Protein AF-A0A6P7H091-F1 (afdb_monomer)

Organism: NCBI:txid50390

InterPro domains:
  IPR006693 Partial AB-hydrolase lipase domain [PF04083] (18-76)
  IPR029058 Alpha/Beta hydrolase fold [G3DSA:3.40.50.1820] (10-81)
  IPR029058 Alpha/Beta hydrolase fold [SSF53474] (8-75)

pLDDT: mean 85.29, std 12.88, range [45.81, 98.62]

Structure (mmCIF, N/CA/C/O backbone):
data_AF-A0A6P7H091-F1
#
_entry.id   AF-A0A6P7H091-F1
#
loop_
_atom_site.group_PDB
_atom_site.id
_atom_site.type_symbol
_atom_site.label_atom_id
_atom_site.label_alt_id
_atom_site.label_comp_id
_atom_site.label_asym_id
_atom_site.label_entity_id
_atom_site.label_seq_id
_atom_site.pdbx_PDB_ins_code
_atom_site.Cartn_x
_atom_site.Cartn_y
_atom_site.Cartn_z
_atom_site.occupancy
_atom_site.B_iso_or_equiv
_atom_site.auth_seq_id
_atom_site.auth_comp_id
_atom_site.auth_asym_id
_atom_site.auth_atom_id
_atom_site.pdbx_PDB_model_num
ATOM 1 N N . MET A 1 1 ? 13.044 -11.394 -20.925 1.00 47.97 1 MET A N 1
ATOM 2 C CA . MET A 1 1 ? 13.292 -9.972 -21.259 1.00 47.97 1 MET A CA 1
ATOM 3 C C . MET A 1 1 ? 14.792 -9.739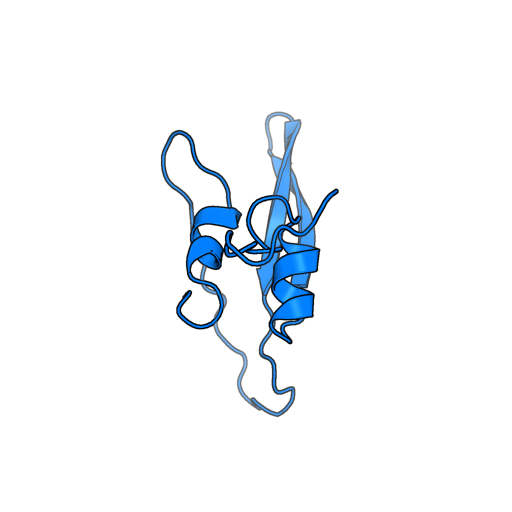 -21.368 1.00 47.97 1 MET A C 1
ATOM 5 O O . MET A 1 1 ? 15.531 -10.156 -20.485 1.00 47.97 1 MET A O 1
ATOM 9 N N . ASN A 1 2 ? 15.231 -9.168 -22.489 1.00 45.81 2 ASN A N 1
ATOM 10 C CA . ASN A 1 2 ? 16.632 -8.985 -22.867 1.00 45.81 2 ASN A CA 1
ATOM 11 C C . ASN A 1 2 ? 17.300 -7.936 -21.954 1.00 45.81 2 ASN A C 1
ATOM 13 O O . ASN A 1 2 ? 16.962 -6.756 -22.022 1.00 45.81 2 ASN A O 1
ATOM 17 N N . LYS A 1 3 ? 18.207 -8.362 -21.065 1.00 58.94 3 LYS A N 1
ATOM 18 C CA . LYS A 1 3 ? 18.951 -7.460 -20.171 1.00 58.94 3 LYS A CA 1
ATOM 19 C C . LYS A 1 3 ? 20.105 -6.814 -20.947 1.00 58.94 3 LYS A C 1
ATOM 21 O O . LYS A 1 3 ? 21.252 -7.243 -20.845 1.00 58.94 3 LYS A O 1
ATOM 26 N N . SER A 1 4 ? 19.794 -5.798 -21.750 1.00 65.06 4 SER A N 1
ATOM 27 C CA . SER A 1 4 ? 20.809 -4.928 -22.354 1.00 65.06 4 SER A CA 1
ATOM 28 C C . SER A 1 4 ? 21.679 -4.312 -21.252 1.00 65.06 4 SER A C 1
ATOM 30 O O . SER A 1 4 ? 21.160 -3.665 -20.345 1.00 65.06 4 SER A O 1
ATOM 32 N N . LYS A 1 5 ? 23.008 -4.466 -21.343 1.00 64.25 5 LYS A N 1
ATOM 33 C CA . LYS A 1 5 ? 23.988 -3.935 -20.369 1.00 64.25 5 LYS A CA 1
ATOM 34 C C . LYS A 1 5 ? 23.995 -2.397 -20.248 1.00 64.25 5 LYS A C 1
ATOM 36 O O . LYS A 1 5 ? 24.733 -1.867 -19.427 1.00 64.25 5 LYS A O 1
ATOM 41 N N . LYS A 1 6 ? 23.208 -1.682 -21.063 1.00 71.44 6 LYS A N 1
ATOM 42 C CA . LYS A 1 6 ? 23.097 -0.212 -21.073 1.00 71.44 6 LYS A CA 1
ATOM 43 C C . LYS A 1 6 ? 21.887 0.348 -20.316 1.00 71.44 6 LYS A C 1
ATOM 45 O O . LYS A 1 6 ? 21.807 1.561 -20.167 1.00 71.44 6 LYS A O 1
ATOM 50 N N . CYS A 1 7 ? 20.960 -0.486 -19.847 1.00 74.00 7 CYS A N 1
ATOM 51 C CA . CYS A 1 7 ? 19.765 -0.014 -19.147 1.00 74.00 7 CYS A CA 1
ATOM 52 C C . CYS A 1 7 ? 19.742 -0.558 -17.718 1.00 74.00 7 CYS A C 1
ATOM 54 O O . CYS A 1 7 ? 19.742 -1.771 -17.510 1.00 74.00 7 CYS A O 1
ATOM 56 N N . PHE A 1 8 ? 19.705 0.345 -16.737 1.00 79.19 8 PHE A N 1
ATOM 57 C CA . PHE A 1 8 ? 19.447 -0.020 -15.349 1.00 79.19 8 PHE A CA 1
ATOM 58 C C . PHE A 1 8 ? 18.006 -0.529 -15.233 1.00 79.19 8 PHE A C 1
ATOM 60 O O . PHE A 1 8 ? 17.057 0.189 -15.545 1.00 79.19 8 PHE A O 1
ATOM 67 N N . TYR A 1 9 ? 17.852 -1.786 -14.823 1.00 83.25 9 TYR A N 1
ATOM 68 C CA . TYR A 1 9 ? 16.555 -2.406 -14.581 1.00 83.25 9 TYR A CA 1
ATOM 69 C C . TYR A 1 9 ? 16.296 -2.440 -13.078 1.00 83.25 9 TYR A C 1
ATOM 71 O O . TYR A 1 9 ? 16.978 -3.171 -12.359 1.00 83.25 9 TYR A O 1
ATOM 79 N N . ASN A 1 10 ? 15.302 -1.676 -12.623 1.00 86.19 10 ASN A N 1
ATOM 80 C CA . ASN A 1 10 ? 14.800 -1.787 -11.261 1.00 86.19 10 ASN A CA 1
ATOM 81 C C . ASN A 1 10 ? 13.699 -2.871 -11.210 1.00 86.19 10 ASN A C 1
ATOM 83 O O . ASN A 1 10 ? 12.637 -2.668 -11.808 1.00 86.19 10 ASN A O 1
ATOM 87 N N . PRO A 1 11 ? 13.916 -4.004 -10.511 1.00 88.38 11 PRO A N 1
ATOM 88 C CA . PRO A 1 11 ? 12.906 -5.051 -10.377 1.00 88.38 11 PRO A CA 1
ATOM 89 C C . PRO A 1 11 ? 11.659 -4.611 -9.594 1.00 88.38 11 PRO A C 1
ATOM 91 O O . PRO A 1 11 ? 10.615 -5.242 -9.744 1.00 88.38 11 PRO A O 1
ATOM 94 N N . ASP A 1 12 ? 11.731 -3.544 -8.795 1.00 88.75 12 ASP A N 1
ATOM 95 C CA . ASP A 1 12 ? 10.633 -3.075 -7.942 1.00 88.75 12 ASP A CA 1
ATOM 96 C C . ASP A 1 12 ? 9.500 -2.419 -8.742 1.00 88.75 12 ASP A C 1
ATOM 98 O O . ASP A 1 12 ? 8.349 -2.481 -8.322 1.00 88.75 12 ASP A O 1
ATOM 102 N N . LEU A 1 13 ? 9.797 -1.849 -9.918 1.00 86.44 13 LEU A N 1
ATOM 103 C CA . LEU A 1 13 ? 8.859 -1.015 -10.691 1.00 86.44 13 LEU A CA 1
ATOM 104 C C . LEU A 1 13 ? 7.515 -1.697 -10.984 1.00 86.44 13 LEU A C 1
ATOM 106 O O . LEU A 1 13 ? 6.473 -1.049 -10.948 1.00 86.44 13 LEU A O 1
ATOM 110 N N . ASN A 1 14 ? 7.546 -3.002 -11.258 1.00 86.31 14 ASN A N 1
ATOM 111 C CA . ASN A 1 14 ? 6.362 -3.801 -11.586 1.00 86.31 14 ASN A CA 1
ATOM 112 C C . ASN A 1 14 ? 6.098 -4.912 -10.557 1.00 86.31 14 ASN A C 1
ATOM 114 O O . ASN A 1 14 ? 5.353 -5.843 -10.849 1.00 86.31 14 ASN A O 1
ATOM 118 N N . SER A 1 15 ? 6.735 -4.843 -9.385 1.00 89.50 15 SER A N 1
ATOM 119 C CA . SER A 1 15 ? 6.562 -5.830 -8.317 1.00 89.50 15 SER A CA 1
ATOM 120 C C . SER A 1 15 ? 5.335 -5.510 -7.458 1.00 89.50 15 SER A C 1
ATOM 122 O O . SER A 1 15 ? 4.972 -4.344 -7.265 1.00 89.50 15 SER A O 1
ATOM 124 N N . ALA A 1 16 ? 4.724 -6.544 -6.882 1.00 89.81 16 ALA A N 1
ATOM 125 C CA . ALA A 1 16 ? 3.716 -6.365 -5.838 1.00 89.81 16 ALA A CA 1
AT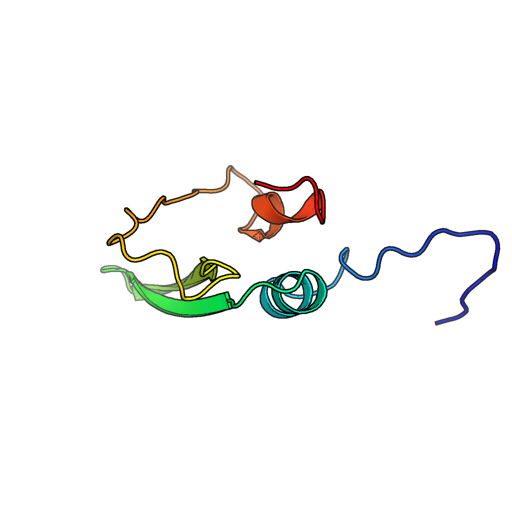OM 126 C C . ALA A 1 16 ? 4.362 -5.838 -4.534 1.00 89.81 16 ALA A C 1
ATOM 128 O O . ALA A 1 16 ? 5.541 -6.112 -4.287 1.00 89.81 16 ALA A O 1
ATOM 129 N N . PRO A 1 17 ? 3.618 -5.141 -3.648 1.00 89.94 17 PRO A N 1
AT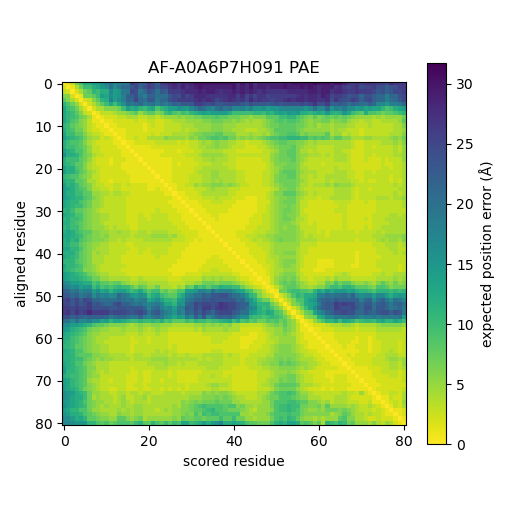OM 130 C CA . PRO A 1 17 ? 4.155 -4.663 -2.367 1.00 89.94 17 PRO A CA 1
ATOM 131 C C . PRO A 1 17 ? 4.834 -5.757 -1.530 1.00 89.94 17 PRO A C 1
ATOM 133 O O . PRO A 1 17 ? 5.878 -5.518 -0.927 1.00 89.94 17 PRO A O 1
ATOM 136 N N . SER A 1 18 ? 4.278 -6.973 -1.531 1.00 89.81 18 SER A N 1
ATOM 137 C CA . SER A 1 18 ? 4.837 -8.142 -0.840 1.00 89.81 18 SER A CA 1
ATOM 138 C C . SER A 1 18 ? 6.210 -8.542 -1.376 1.00 89.81 18 SER A C 1
ATOM 140 O O . SER A 1 18 ? 7.128 -8.789 -0.597 1.00 89.81 18 SER A O 1
ATOM 142 N N . GLU A 1 19 ? 6.383 -8.548 -2.696 1.00 91.19 19 GLU A N 1
ATOM 143 C CA . GLU A 1 19 ? 7.656 -8.866 -3.344 1.00 91.19 19 GLU A CA 1
ATOM 144 C C . GLU A 1 19 ? 8.718 -7.805 -3.053 1.00 91.19 19 GLU A C 1
ATOM 146 O O . GLU A 1 19 ? 9.866 -8.153 -2.768 1.00 91.19 19 GLU A O 1
ATOM 151 N N . ILE A 1 20 ? 8.334 -6.522 -3.082 1.00 91.31 20 ILE A N 1
ATOM 152 C CA . ILE A 1 20 ? 9.222 -5.411 -2.721 1.00 91.31 20 ILE A CA 1
ATOM 153 C C . ILE A 1 20 ? 9.655 -5.569 -1.257 1.00 91.31 20 ILE A C 1
ATOM 155 O O . ILE A 1 20 ? 10.849 -5.621 -0.965 1.00 91.31 20 ILE A O 1
ATOM 159 N N . ALA A 1 21 ? 8.710 -5.743 -0.330 1.00 89.38 21 ALA A N 1
ATOM 160 C CA . ALA A 1 21 ? 9.013 -5.893 1.092 1.00 89.38 21 ALA A CA 1
ATOM 161 C C . ALA A 1 21 ? 9.980 -7.059 1.371 1.00 89.38 21 ALA A C 1
ATOM 163 O O . ALA A 1 21 ? 10.983 -6.869 2.063 1.00 89.38 21 ALA A O 1
ATOM 164 N N . ILE A 1 22 ? 9.734 -8.234 0.777 1.00 89.44 22 ILE A N 1
ATOM 165 C CA . ILE A 1 22 ? 10.597 -9.417 0.921 1.00 89.44 22 ILE A CA 1
ATOM 166 C C . ILE A 1 22 ? 12.004 -9.138 0.382 1.00 89.44 22 ILE A C 1
ATOM 168 O O . ILE A 1 22 ? 12.990 -9.442 1.055 1.00 89.44 22 ILE A O 1
ATOM 172 N N . ARG A 1 23 ? 12.118 -8.519 -0.800 1.00 90.25 23 ARG A N 1
ATOM 173 C CA . ARG A 1 23 ? 13.406 -8.161 -1.419 1.00 90.25 23 ARG A CA 1
ATOM 174 C C . ARG A 1 23 ? 14.231 -7.218 -0.543 1.00 90.25 23 ARG A C 1
ATOM 176 O O . ARG A 1 23 ? 15.453 -7.332 -0.504 1.00 90.25 23 ARG A O 1
ATOM 183 N N . HIS A 1 24 ? 13.561 -6.337 0.195 1.00 88.69 24 HIS A N 1
ATOM 184 C CA . HIS A 1 24 ? 14.175 -5.397 1.130 1.00 88.69 24 HIS A CA 1
ATOM 185 C C . HIS A 1 24 ? 14.291 -5.934 2.571 1.00 88.69 24 HIS A C 1
ATOM 187 O O . HIS A 1 24 ? 14.718 -5.201 3.467 1.00 88.69 24 HIS A O 1
ATOM 193 N N . GLY A 1 25 ? 13.968 -7.211 2.810 1.00 88.75 25 GLY A N 1
ATOM 194 C CA . GLY A 1 25 ? 14.148 -7.897 4.094 1.00 88.75 25 GLY A CA 1
ATOM 195 C C . GLY A 1 25 ? 13.109 -7.551 5.162 1.00 88.75 25 GLY A C 1
ATOM 196 O O . GLY A 1 25 ? 13.389 -7.716 6.347 1.00 88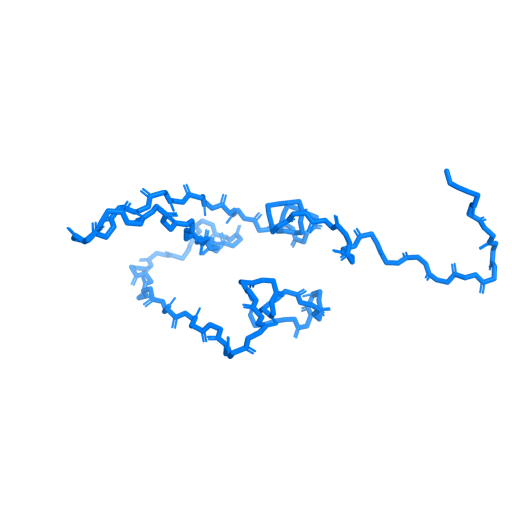.75 25 GLY A O 1
ATOM 197 N N . PHE A 1 26 ? 11.947 -7.027 4.772 1.00 87.94 26 PHE A N 1
ATOM 198 C CA . PHE A 1 26 ? 10.819 -6.765 5.665 1.00 87.94 26 PHE A CA 1
ATOM 199 C C . PHE A 1 26 ? 9.799 -7.906 5.613 1.00 87.94 26 PHE A C 1
ATOM 201 O O . PHE A 1 26 ? 9.621 -8.561 4.587 1.00 87.94 26 PHE A O 1
ATOM 208 N N . HIS A 1 27 ? 9.090 -8.117 6.722 1.00 88.62 27 HIS A N 1
ATOM 209 C CA . HIS A 1 27 ? 7.915 -8.981 6.744 1.00 88.62 27 HIS A CA 1
ATOM 210 C C . HIS A 1 27 ? 6.664 -8.134 6.496 1.00 88.62 27 HIS A C 1
ATOM 212 O O . HIS A 1 27 ? 6.427 -7.166 7.221 1.00 88.62 27 HIS A O 1
ATOM 218 N N . LEU A 1 28 ? 5.878 -8.498 5.484 1.00 91.25 28 LEU A N 1
ATOM 219 C CA . LEU A 1 28 ? 4.643 -7.812 5.117 1.00 91.25 28 LEU A CA 1
ATOM 220 C C . LEU A 1 28 ? 3.442 -8.712 5.395 1.00 91.25 28 LEU A C 1
ATOM 222 O O . LEU A 1 28 ? 3.431 -9.872 4.992 1.00 91.25 28 LEU A O 1
ATOM 226 N N . GLU A 1 29 ? 2.425 -8.156 6.036 1.00 92.94 29 GLU A N 1
ATOM 227 C CA . GLU A 1 29 ? 1.106 -8.771 6.144 1.00 92.94 29 GLU A CA 1
ATOM 228 C C . GLU A 1 29 ? 0.125 -8.081 5.200 1.00 92.94 29 GLU A C 1
ATOM 230 O O . GLU A 1 29 ? 0.167 -6.859 5.036 1.00 92.94 29 GLU A O 1
ATOM 235 N N . GLU A 1 30 ? -0.787 -8.863 4.630 1.00 94.81 30 GLU A N 1
ATOM 236 C CA . GLU A 1 30 ? -1.898 -8.378 3.820 1.00 94.81 30 GLU A CA 1
ATOM 237 C C . GLU A 1 30 ? -3.216 -8.640 4.556 1.00 94.81 30 GLU A C 1
ATOM 239 O O . GLU A 1 30 ? -3.504 -9.769 4.955 1.00 94.81 30 GLU A O 1
ATOM 244 N N . HIS A 1 31 ? -4.017 -7.593 4.736 1.00 95.56 31 HIS A N 1
ATOM 245 C CA . HIS A 1 31 ? -5.296 -7.633 5.438 1.00 95.56 31 HIS A CA 1
ATOM 246 C C . HIS A 1 31 ? -6.411 -7.212 4.484 1.00 95.56 31 HIS A C 1
ATOM 248 O O . HIS A 1 31 ? -6.365 -6.119 3.922 1.00 95.56 31 HIS A O 1
ATOM 254 N N . ARG A 1 32 ? -7.431 -8.056 4.307 1.00 97.94 32 ARG A N 1
ATOM 255 C CA . ARG A 1 32 ? -8.626 -7.721 3.518 1.00 97.94 32 ARG A CA 1
ATOM 256 C C . ARG A 1 32 ? -9.710 -7.193 4.450 1.00 97.94 32 ARG A C 1
ATOM 258 O O . ARG A 1 32 ? -10.232 -7.944 5.269 1.00 97.94 32 ARG A O 1
ATOM 265 N N . VAL A 1 33 ? -10.043 -5.915 4.323 1.00 97.94 33 VAL A N 1
ATOM 266 C CA . VAL A 1 33 ? -11.036 -5.227 5.156 1.00 97.94 33 VAL A CA 1
ATOM 267 C C . VAL A 1 33 ? -12.260 -4.914 4.313 1.00 97.94 33 VAL A C 1
ATOM 269 O O . VAL A 1 33 ? -12.136 -4.358 3.227 1.00 97.94 33 VAL A O 1
ATOM 272 N N . THR A 1 34 ? -13.442 -5.271 4.809 1.00 98.50 34 THR A N 1
ATOM 273 C CA . THR A 1 34 ? -14.707 -4.924 4.149 1.00 98.50 34 THR A CA 1
ATOM 274 C C . THR A 1 34 ? -15.275 -3.671 4.804 1.00 98.50 34 THR A C 1
ATOM 276 O O . THR A 1 34 ? -15.452 -3.648 6.022 1.00 98.50 34 THR A O 1
ATOM 279 N N . THR A 1 35 ? -15.518 -2.623 4.022 1.00 98.06 35 THR A N 1
ATOM 280 C CA . THR A 1 35 ? -16.155 -1.392 4.503 1.00 98.06 35 THR A CA 1
ATOM 281 C C . THR A 1 35 ? -17.647 -1.617 4.749 1.00 98.06 35 THR A C 1
ATOM 283 O O . THR A 1 35 ? -18.235 -2.589 4.274 1.00 98.06 35 THR A O 1
ATOM 286 N N . GLN A 1 36 ? -18.286 -0.707 5.487 1.00 98.62 36 GLN A N 1
ATOM 287 C CA . GLN A 1 36 ? -19.715 -0.810 5.803 1.00 98.62 36 GLN A CA 1
ATOM 288 C C . GLN A 1 36 ? -20.607 -0.822 4.547 1.00 98.62 36 GLN A C 1
ATOM 290 O O . GLN A 1 36 ? -21.655 -1.461 4.545 1.00 98.62 36 GLN A O 1
ATOM 295 N N . ASP A 1 37 ? -20.185 -0.137 3.486 1.00 98.44 37 ASP A N 1
ATOM 296 C CA . ASP A 1 37 ? -20.847 -0.068 2.180 1.00 98.44 37 ASP A CA 1
ATOM 297 C C . ASP A 1 37 ? -20.393 -1.166 1.194 1.00 98.44 37 ASP A C 1
ATOM 299 O O . ASP A 1 37 ? -20.824 -1.178 0.044 1.00 98.44 37 ASP A O 1
ATOM 303 N N . GLY A 1 38 ? -19.577 -2.127 1.645 1.00 98.44 38 GLY A N 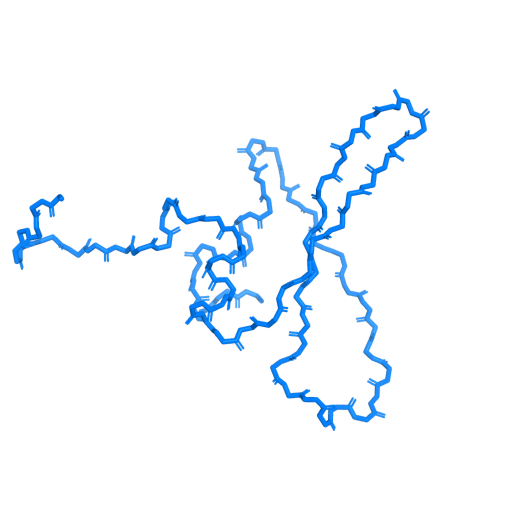1
ATOM 304 C CA . GLY A 1 38 ? -19.303 -3.375 0.925 1.00 98.44 38 GLY A CA 1
ATOM 305 C C . GLY A 1 38 ? -18.053 -3.394 0.041 1.00 98.44 38 GLY A C 1
ATOM 306 O O . GLY A 1 38 ? -17.826 -4.386 -0.653 1.00 98.44 38 GLY A O 1
ATOM 307 N N . TYR A 1 39 ? -17.209 -2.360 0.066 1.00 98.19 39 TYR A N 1
ATOM 308 C CA . TYR A 1 39 ? -15.925 -2.386 -0.640 1.00 98.19 39 TYR A CA 1
ATOM 309 C C . TYR A 1 39 ? -14.919 -3.266 0.100 1.00 98.19 39 TYR A C 1
ATOM 311 O O . TYR A 1 39 ? -14.795 -3.199 1.321 1.0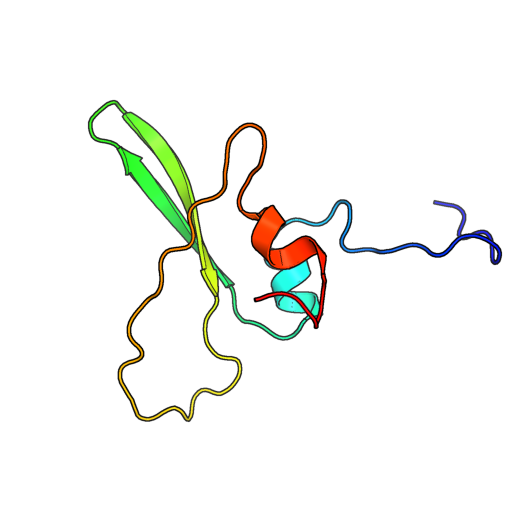0 98.19 39 TYR A O 1
ATOM 319 N N . ILE A 1 40 ? -14.156 -4.069 -0.646 1.00 98.31 40 ILE A N 1
ATOM 320 C CA . ILE A 1 40 ? -13.074 -4.887 -0.087 1.00 98.31 40 ILE A CA 1
ATOM 321 C C . ILE A 1 40 ? -11.746 -4.181 -0.347 1.00 98.31 40 ILE A C 1
ATOM 323 O O . ILE A 1 40 ? -11.260 -4.147 -1.477 1.00 98.31 40 ILE A O 1
ATOM 327 N N . LEU A 1 41 ? -11.161 -3.630 0.711 1.00 97.38 41 LEU A N 1
ATOM 328 C CA . LEU A 1 41 ? -9.877 -2.943 0.693 1.00 97.38 41 LEU A CA 1
ATOM 329 C C . LEU A 1 41 ? -8.760 -3.900 1.100 1.00 97.38 41 LEU A C 1
ATOM 331 O O . LEU A 1 41 ? -8.896 -4.654 2.064 1.00 97.38 41 LEU A O 1
ATOM 335 N N . THR A 1 42 ? -7.632 -3.826 0.403 1.00 9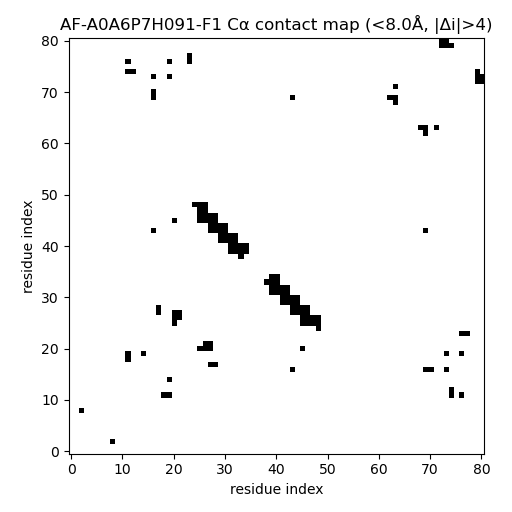6.62 42 THR A N 1
ATOM 336 C CA . THR A 1 42 ? -6.398 -4.494 0.818 1.00 96.62 42 THR A CA 1
ATOM 337 C C . THR A 1 42 ? -5.513 -3.502 1.569 1.00 96.62 42 THR A C 1
ATOM 339 O O . THR A 1 42 ? -5.122 -2.476 1.018 1.00 96.62 42 THR A O 1
ATOM 342 N N . ILE A 1 43 ? -5.183 -3.818 2.820 1.00 96.12 43 ILE A N 1
ATOM 343 C CA . ILE A 1 43 ? -4.288 -3.039 3.679 1.00 96.12 43 ILE A CA 1
ATOM 344 C C . ILE A 1 43 ? -2.994 -3.822 3.884 1.00 96.12 43 ILE A C 1
ATOM 346 O O . ILE A 1 43 ? -3.016 -5.004 4.226 1.00 96.12 43 ILE A O 1
ATOM 350 N N . PHE A 1 44 ? -1.860 -3.145 3.720 1.00 95.06 44 PHE A N 1
ATOM 351 C CA . PHE A 1 44 ? -0.537 -3.731 3.904 1.00 95.06 44 PHE A CA 1
ATOM 352 C C . PHE A 1 44 ? 0.080 -3.259 5.222 1.00 95.06 44 PHE A C 1
ATOM 354 O O . PHE A 1 44 ? 0.132 -2.059 5.486 1.00 95.06 44 PHE A O 1
ATOM 361 N N . ARG A 1 45 ? 0.582 -4.190 6.039 1.00 93.06 45 ARG A N 1
ATOM 362 C CA . ARG A 1 45 ? 1.289 -3.886 7.292 1.00 93.06 45 ARG A CA 1
ATOM 363 C C . ARG A 1 45 ? 2.724 -4.390 7.220 1.00 93.06 45 ARG A C 1
ATOM 365 O O . ARG A 1 45 ? 2.957 -5.596 7.203 1.00 93.06 45 ARG A O 1
ATOM 372 N N . MET A 1 46 ? 3.688 -3.473 7.234 1.00 90.06 46 MET A N 1
ATOM 373 C CA . MET A 1 46 ? 5.094 -3.826 7.437 1.00 90.06 46 MET A CA 1
ATOM 374 C C . MET A 1 46 ? 5.361 -4.071 8.920 1.00 90.06 46 MET A C 1
ATOM 376 O O . MET A 1 46 ? 5.002 -3.258 9.772 1.00 90.06 46 MET A O 1
ATOM 380 N N . LYS A 1 47 ? 6.004 -5.195 9.232 1.00 86.31 47 LYS A N 1
ATOM 381 C CA . LYS A 1 47 ? 6.519 -5.490 10.569 1.00 86.31 47 LYS A CA 1
ATOM 382 C C . LYS A 1 47 ? 8.005 -5.133 10.668 1.00 86.31 47 LYS A C 1
ATOM 384 O O . LYS A 1 47 ? 8.721 -5.204 9.664 1.00 86.31 47 LYS A O 1
ATOM 389 N N . PRO A 1 48 ? 8.496 -4.807 11.875 1.00 79.50 48 PRO A N 1
ATOM 390 C CA . PRO A 1 48 ? 9.917 -4.591 12.113 1.00 79.50 48 PRO A CA 1
ATOM 391 C C . PRO A 1 48 ? 10.762 -5.773 11.644 1.00 79.50 48 PRO A C 1
ATOM 393 O O . PRO A 1 48 ? 10.387 -6.931 11.831 1.00 79.50 48 PRO A O 1
ATOM 396 N N . LYS A 1 49 ? 11.945 -5.477 11.094 1.00 77.44 49 LYS A N 1
ATOM 397 C CA . LYS A 1 49 ? 12.925 -6.500 10.695 1.00 77.44 49 LYS A CA 1
ATOM 398 C C . LYS A 1 49 ? 13.432 -7.322 11.882 1.00 77.44 49 LYS A C 1
ATOM 400 O O . LYS A 1 49 ? 13.756 -8.496 11.730 1.00 77.44 49 LYS A O 1
ATOM 405 N N . ILE A 1 50 ? 13.512 -6.700 13.058 1.00 73.38 50 ILE A N 1
ATOM 406 C CA . ILE A 1 50 ? 14.078 -7.288 14.273 1.00 73.38 50 ILE A CA 1
ATOM 407 C C . ILE A 1 50 ? 12.937 -7.608 15.244 1.00 73.38 50 ILE A C 1
ATOM 409 O O . ILE A 1 50 ? 12.176 -6.721 15.626 1.00 73.38 50 ILE A O 1
ATOM 413 N N . LYS A 1 51 ? 12.839 -8.878 15.660 1.00 61.72 51 LYS A N 1
ATOM 414 C CA . LYS A 1 51 ? 11.832 -9.365 16.624 1.00 61.72 51 LYS A CA 1
ATOM 415 C C . LYS A 1 51 ? 12.059 -8.865 18.061 1.00 61.72 51 LYS A C 1
ATOM 417 O O . LYS A 1 51 ? 11.142 -8.937 18.868 1.00 61.72 51 LYS A O 1
ATOM 422 N N . ASP A 1 52 ? 13.249 -8.346 18.365 1.00 56.16 52 ASP A N 1
ATOM 423 C CA . ASP A 1 52 ? 13.692 -7.968 19.718 1.00 56.16 52 ASP A CA 1
ATOM 424 C C . ASP A 1 52 ? 13.301 -6.556 20.174 1.00 56.16 52 ASP A C 1
ATOM 426 O O . ASP A 1 52 ? 13.759 -6.091 21.222 1.00 56.16 52 ASP A O 1
ATOM 430 N N . ILE A 1 53 ? 12.423 -5.858 19.451 1.00 60.31 53 ILE A N 1
ATOM 431 C CA . ILE A 1 53 ? 11.853 -4.618 19.980 1.00 60.31 53 ILE A CA 1
ATOM 432 C C . ILE A 1 53 ? 10.805 -5.010 21.027 1.00 60.31 53 ILE A C 1
ATOM 434 O O . ILE A 1 53 ? 9.632 -5.196 20.727 1.00 60.31 53 ILE A O 1
ATOM 438 N N . LYS A 1 54 ? 11.260 -5.151 22.279 1.00 55.56 54 LYS A N 1
ATOM 439 C CA . LYS A 1 54 ? 10.491 -5.469 23.502 1.00 55.56 54 LYS A CA 1
ATOM 440 C C . LYS A 1 54 ? 9.401 -4.441 23.868 1.00 55.56 54 LYS A C 1
ATOM 442 O O . LYS A 1 54 ? 8.914 -4.434 24.992 1.00 55.56 54 LYS A O 1
ATOM 447 N N . SER A 1 55 ? 9.021 -3.565 22.947 1.00 57.19 55 SER A N 1
ATOM 448 C CA . SER A 1 55 ? 8.042 -2.507 23.150 1.00 57.19 55 SER A CA 1
ATOM 449 C C . SER A 1 55 ? 6.885 -2.725 22.186 1.00 57.19 55 SER A C 1
ATOM 451 O O . SER A 1 55 ? 7.106 -2.914 20.991 1.00 57.19 55 SER A O 1
ATOM 453 N N . SER A 1 56 ? 5.659 -2.707 22.710 1.00 65.38 56 SER A N 1
ATOM 454 C CA . SER A 1 56 ? 4.438 -2.569 21.919 1.00 65.38 56 SER A CA 1
ATOM 455 C C . SER A 1 56 ? 4.582 -1.352 21.008 1.00 65.38 56 SER A C 1
ATOM 457 O O . SER A 1 56 ? 4.394 -0.221 21.448 1.00 65.38 56 SER A O 1
ATOM 459 N N . GLN A 1 57 ? 4.964 -1.575 19.752 1.00 75.38 57 GLN A N 1
ATOM 460 C CA . GLN A 1 57 ? 5.105 -0.488 18.798 1.00 75.38 57 GLN A CA 1
ATOM 461 C C . GLN A 1 57 ? 3.729 0.038 18.421 1.00 75.38 57 GLN A C 1
ATOM 463 O O . GLN A 1 57 ? 2.843 -0.728 18.030 1.00 75.38 57 GLN A O 1
ATOM 468 N N . GLU A 1 58 ? 3.573 1.350 18.534 1.00 86.44 58 GLU A N 1
ATOM 469 C CA . GLU A 1 58 ? 2.372 2.033 18.092 1.00 86.44 58 GLU A CA 1
ATOM 470 C C . GLU A 1 58 ? 2.256 1.922 16.562 1.00 86.44 58 GLU A C 1
ATOM 472 O O . GLU A 1 58 ? 3.216 2.228 15.845 1.00 86.44 58 GLU A O 1
ATOM 477 N N . PRO A 1 59 ? 1.127 1.422 16.035 1.00 89.19 59 PRO A N 1
ATOM 478 C CA . PRO A 1 59 ? 0.937 1.323 14.599 1.00 89.19 59 PRO A CA 1
ATOM 479 C C . PRO A 1 59 ? 0.764 2.716 13.985 1.00 89.19 59 PRO A C 1
ATOM 481 O O . PRO A 1 59 ? -0.040 3.516 14.455 1.00 89.19 59 PRO A O 1
ATOM 484 N N . VAL A 1 60 ? 1.465 2.973 12.880 1.00 92.31 60 VAL A N 1
ATOM 485 C CA . VAL A 1 60 ? 1.282 4.178 12.059 1.00 92.31 60 VAL A CA 1
ATOM 486 C C . VAL A 1 60 ? 0.480 3.817 10.813 1.00 92.31 60 VAL A C 1
ATOM 488 O O . VAL A 1 60 ? 0.784 2.831 10.138 1.00 92.31 60 VAL A O 1
ATOM 491 N N . ILE A 1 61 ? -0.538 4.620 10.498 1.00 94.75 61 ILE A N 1
ATOM 492 C CA . ILE A 1 61 ? -1.333 4.485 9.271 1.00 94.75 61 ILE A CA 1
ATOM 493 C C . ILE A 1 61 ? -0.838 5.509 8.251 1.00 94.75 61 ILE A C 1
ATOM 495 O O . ILE A 1 61 ? -0.839 6.709 8.516 1.00 94.75 61 ILE A O 1
ATOM 499 N N . LEU A 1 62 ? -0.448 5.029 7.069 1.00 95.06 62 LEU A N 1
ATOM 500 C CA . LEU A 1 62 ? -0.009 5.859 5.951 1.00 95.06 62 LEU A CA 1
ATOM 501 C C . LEU A 1 62 ? -1.033 5.787 4.816 1.00 95.06 62 LEU A C 1
ATOM 503 O O . LEU A 1 62 ? -1.116 4.789 4.099 1.00 95.06 62 LEU A O 1
ATOM 507 N N . GLN A 1 63 ? -1.803 6.859 4.640 1.00 95.81 63 GLN A N 1
ATOM 508 C CA . GLN A 1 63 ? -2.812 6.955 3.589 1.00 95.81 63 GLN A CA 1
ATOM 509 C C . GLN A 1 63 ? -2.235 7.646 2.353 1.00 95.81 63 GLN A C 1
ATOM 511 O O . GLN A 1 63 ? -1.748 8.772 2.430 1.00 95.81 63 GLN A O 1
ATOM 516 N N . HIS A 1 64 ? -2.300 6.974 1.207 1.00 95.06 64 HIS A N 1
ATOM 517 C CA . HIS A 1 64 ? -1.844 7.533 -0.062 1.00 95.06 64 HIS A CA 1
ATOM 518 C C . HIS A 1 64 ? -2.768 8.664 -0.559 1.00 95.06 64 HIS A C 1
ATOM 520 O O . HIS A 1 64 ? -3.922 8.781 -0.142 1.00 95.06 64 HIS A O 1
ATOM 526 N N . GLY A 1 65 ? -2.258 9.487 -1.480 1.00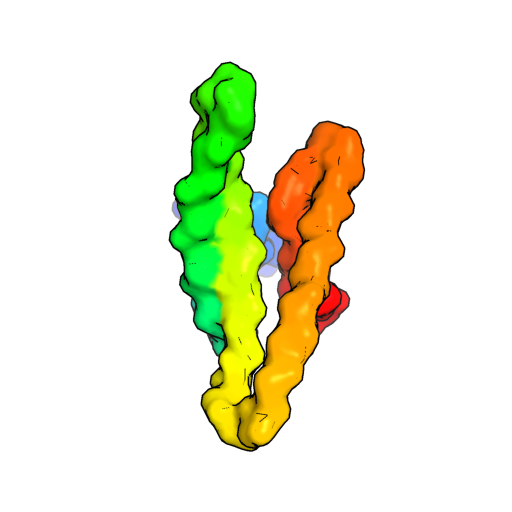 95.69 65 GLY A N 1
ATOM 527 C CA . GLY A 1 65 ? -3.011 10.571 -2.118 1.00 95.69 65 GLY A CA 1
ATOM 528 C C . GLY A 1 65 ? -3.928 10.114 -3.260 1.00 95.69 65 GLY A C 1
ATOM 529 O O . GLY A 1 65 ? -4.189 8.926 -3.455 1.00 95.69 65 GLY A O 1
ATOM 530 N N . ILE A 1 66 ? -4.403 11.082 -4.045 1.00 97.06 66 ILE A N 1
ATOM 531 C CA . ILE A 1 66 ? -5.242 10.841 -5.228 1.00 97.06 66 ILE A CA 1
ATOM 532 C C . ILE A 1 66 ? -4.388 10.231 -6.360 1.00 97.06 66 ILE A C 1
ATOM 534 O O . ILE A 1 66 ? -3.235 10.618 -6.536 1.00 97.06 66 ILE A O 1
ATOM 538 N N . PHE A 1 67 ? -4.965 9.304 -7.138 1.00 95.69 67 PHE A N 1
ATOM 539 C CA . PHE A 1 67 ? -4.338 8.624 -8.292 1.00 95.69 67 PHE A CA 1
ATOM 540 C C . PHE A 1 67 ? -3.093 7.781 -7.982 1.00 95.69 67 PHE A C 1
ATOM 542 O O . PHE A 1 67 ? -2.312 7.463 -8.878 1.00 95.69 67 PHE A O 1
ATOM 549 N N . VAL A 1 68 ? -2.923 7.381 -6.727 1.00 94.44 68 VAL A N 1
ATOM 550 C CA . VAL A 1 68 ? -1.832 6.510 -6.290 1.00 94.44 68 VAL A CA 1
ATOM 551 C C . VAL A 1 68 ? -2.356 5.391 -5.391 1.00 94.44 68 VAL A C 1
ATOM 553 O O . VAL A 1 68 ? -3.540 5.361 -5.065 1.00 94.44 68 VAL A O 1
ATOM 556 N N . ASP A 1 69 ? -1.481 4.457 -5.024 1.00 92.69 69 ASP A N 1
ATOM 557 C CA . ASP A 1 69 ? -1.786 3.316 -4.164 1.00 92.69 69 ASP A CA 1
ATOM 558 C C . ASP A 1 69 ? -0.734 3.177 -3.045 1.00 92.69 69 ASP A C 1
ATOM 560 O O . ASP A 1 69 ? 0.133 4.036 -2.857 1.00 92.69 69 ASP A O 1
ATOM 564 N N . SER A 1 70 ? -0.793 2.087 -2.277 1.00 92.12 70 SER A N 1
ATOM 565 C CA . SER A 1 70 ? 0.145 1.831 -1.180 1.00 92.12 70 SER A CA 1
ATOM 566 C C . SER A 1 70 ? 1.614 1.788 -1.612 1.00 92.12 70 SER A C 1
ATOM 568 O O . SER A 1 70 ? 2.479 2.048 -0.778 1.00 92.12 70 SER A O 1
ATOM 570 N N . ARG A 1 71 ? 1.929 1.493 -2.885 1.00 90.25 71 ARG A N 1
ATOM 571 C CA . ARG A 1 71 ? 3.311 1.421 -3.393 1.00 90.25 71 ARG A CA 1
ATOM 572 C C . ARG A 1 71 ? 4.024 2.763 -3.337 1.00 90.25 71 ARG A C 1
ATOM 574 O O . ARG A 1 71 ? 5.250 2.761 -3.321 1.00 90.25 71 ARG 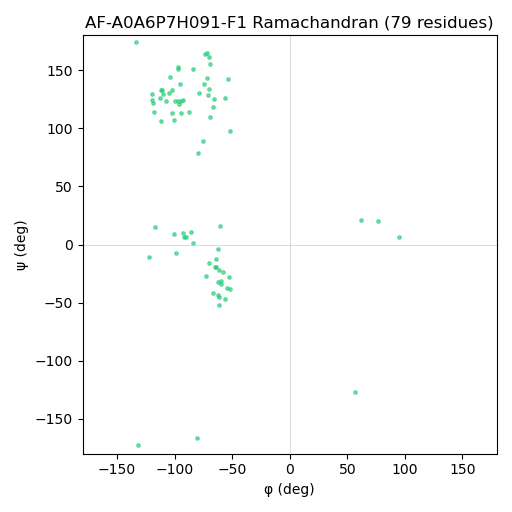A O 1
ATOM 581 N N . SER A 1 72 ? 3.305 3.884 -3.243 1.00 91.00 72 SER A N 1
ATOM 582 C CA . SER A 1 72 ? 3.902 5.215 -3.064 1.00 91.00 72 SER A CA 1
ATOM 583 C C . SER A 1 72 ? 4.865 5.294 -1.881 1.00 91.00 72 SER A C 1
ATOM 585 O O . SER A 1 72 ? 5.830 6.049 -1.939 1.00 91.00 72 SER A O 1
ATOM 587 N N . TRP A 1 73 ? 4.659 4.471 -0.852 1.00 90.44 73 TRP A N 1
ATOM 588 C CA . TRP A 1 73 ? 5.538 4.393 0.315 1.00 90.44 73 TRP A CA 1
ATOM 589 C C . TRP A 1 73 ? 6.752 3.475 0.131 1.00 90.44 73 TRP A C 1
ATOM 591 O O . TRP A 1 73 ? 7.529 3.336 1.060 1.00 90.44 73 TRP A O 1
ATOM 601 N N . PHE A 1 74 ? 6.930 2.854 -1.039 1.00 86.31 74 PHE A N 1
ATOM 602 C CA . PHE A 1 74 ? 7.986 1.869 -1.321 1.00 86.31 74 PHE A CA 1
ATOM 603 C C . PHE A 1 74 ? 8.887 2.262 -2.506 1.00 86.31 74 PHE A C 1
ATOM 605 O O . PHE A 1 74 ? 9.911 1.621 -2.744 1.00 86.31 74 PHE A O 1
ATOM 612 N N . ILE A 1 75 ? 8.516 3.292 -3.278 1.00 84.06 75 ILE A N 1
ATOM 613 C CA . ILE A 1 75 ? 9.151 3.622 -4.569 1.00 84.06 75 ILE A CA 1
ATOM 614 C C . ILE A 1 75 ? 10.641 3.980 -4.469 1.00 84.06 75 ILE A C 1
ATOM 616 O O . ILE A 1 75 ? 11.363 3.871 -5.458 1.00 84.06 75 ILE A O 1
ATOM 620 N N . SER A 1 76 ? 11.103 4.391 -3.287 1.00 85.06 76 SER A N 1
ATOM 621 C CA . SER A 1 76 ? 12.488 4.798 -3.030 1.00 85.06 76 SER A CA 1
ATOM 622 C C . SER A 1 76 ? 13.370 3.642 -2.532 1.00 85.06 76 SER A C 1
ATOM 624 O O . SER A 1 76 ? 14.498 3.870 -2.088 1.00 85.06 76 SER A O 1
ATOM 626 N N . GLY A 1 77 ? 12.882 2.395 -2.575 1.00 83.69 77 GLY A N 1
ATOM 627 C CA . GLY A 1 77 ? 13.617 1.210 -2.126 1.00 83.69 77 GLY A CA 1
ATOM 628 C C . GLY A 1 77 ? 14.062 1.332 -0.665 1.00 83.69 77 GLY A C 1
ATOM 629 O O . GLY A 1 77 ? 13.256 1.662 0.203 1.00 83.69 77 GLY A O 1
ATOM 630 N N . ASN A 1 78 ? 15.358 1.132 -0.391 1.00 83.38 78 ASN A N 1
ATOM 631 C CA . ASN A 1 78 ? 15.944 1.245 0.958 1.00 83.38 78 ASN A CA 1
ATOM 632 C C . ASN A 1 78 ? 15.884 2.658 1.572 1.00 83.38 78 ASN A C 1
ATOM 634 O O . ASN A 1 78 ? 16.171 2.799 2.757 1.00 83.38 78 ASN A O 1
ATOM 638 N N . SER A 1 79 ? 15.564 3.686 0.784 1.00 83.44 79 SER A N 1
ATOM 639 C CA . SER A 1 79 ? 15.390 5.068 1.253 1.00 83.44 79 SER A CA 1
ATOM 640 C C . SER A 1 79 ? 13.920 5.453 1.425 1.00 83.44 79 SER A C 1
ATOM 642 O O . SER A 1 79 ? 13.611 6.630 1.599 1.00 83.44 79 SER A O 1
ATOM 644 N N . SER A 1 80 ? 13.013 4.483 1.320 1.00 82.88 80 SER A N 1
ATOM 645 C CA . SER A 1 80 ? 11.600 4.682 1.630 1.00 82.88 80 SER A CA 1
ATOM 646 C C . SER A 1 80 ? 11.370 4.821 3.140 1.00 82.88 80 SER A C 1
ATOM 648 O O . SER A 1 80 ? 12.263 4.513 3.932 1.00 82.88 80 SER A O 1
ATOM 650 N N . LEU A 1 81 ? 10.183 5.314 3.508 1.00 65.25 81 LEU A N 1
ATOM 651 C CA . LEU A 1 81 ? 9.728 5.453 4.897 1.00 65.25 81 LEU A CA 1
ATOM 652 C C . LEU A 1 81 ? 9.607 4.101 5.617 1.00 65.25 81 LEU A C 1
ATOM 654 O O . LEU A 1 81 ? 9.211 3.108 4.964 1.00 65.25 81 LEU A O 1
#

Mean predicted aligned error: 6.87 Å

Radius of gyration: 15.69 Å; Cα contacts (8 Å, |Δi|>4): 71; chains: 1; bounding box: 45×21×46 Å

Nearest PDB structures (foldseek):
  8cll-assembly1_F  TM=3.545E-01  e=3.974E+00  Homo sapiens

Foldseek 3Di:
DDPDPPDDDDPLPPDDPCVLCVVLQWHKDWDFDADPVGDTDIDIDTDDSDPPPPDPDDDDDDDDDPPDDPCVQCPVRVPGD

Sequence (81 aa):
MNKSKKCFYNPDLNSAPSEIAIRHGFHLEEHRVTTQDGYILTIFRMKPKIKDIKSSQEPVILQHGIFVDSRSWFISGNSSL

Solvent-accessible surface area (backbone atoms only — not comparable to full-atom values): 5630 Å² total; per-residue (Å²): 132,87,82,56,96,86,59,92,79,68,75,59,83,85,46,54,69,62,58,42,32,49,76,73,62,33,50,64,47,83,44,82,44,71,46,98,90,67,51,77,45,81,44,80,44,78,45,75,76,61,87,81,63,91,57,91,71,80,86,82,88,85,82,63,65,86,99,60,51,80,56,74,57,47,76,56,56,94,74,34,122

Secondary structure (DSSP, 8-state):
----TTS---GGGG--HHHHHHHTT-EEEEEEEE-TTS-EEEEEEEEPS-TT--S-PPPPP----TT--GGGGTTTGGG--